Protein AF-A0A2D8ETI6-F1 (afdb_monomer_lite)

Sequence (111 aa):
MTNTKDWVLPNGGTFLASTAGIHGTWAKATDPVTAARNAAKAFGSSYPQFVQVWYCPTDRTSITGMGCLSWHSEDADRVIPIGFFKLTRSSITPSNDERLTHESFQKDWCN

Secondary structure (DSSP, 8-state):
-----TTS-TTS-EEEEEE-STT--EEEESSHHHHHHHHHHHTT--SSEEEEEEEESSTT-EE-GGG-EE--GGGGGG-EEEEEEEE-SS-EEE---HHHH-----TTS--

pLDDT: mean 75.86, std 17.6, range [33.72, 92.25]

Structure (mmCIF, N/CA/C/O backbone):
data_AF-A0A2D8ETI6-F1
#
_entry.id   AF-A0A2D8ETI6-F1
#
loop_
_atom_site.group_PDB
_atom_site.id
_atom_site.type_symbol
_atom_site.label_atom_id
_atom_site.label_alt_id
_atom_site.label_comp_id
_atom_site.label_asym_id
_atom_site.label_entity_id
_atom_site.label_seq_id
_atom_site.pdbx_PDB_ins_code
_atom_site.Cartn_x
_atom_site.Cartn_y
_atom_site.Cartn_z
_atom_site.occupancy
_atom_site.B_iso_or_equiv
_atom_site.auth_seq_id
_atom_site.auth_comp_id
_atom_site.auth_asym_id
_atom_site.auth_atom_id
_atom_site.pdbx_PDB_model_num
ATOM 1 N N . MET A 1 1 ? 24.005 -17.090 -0.778 1.00 33.72 1 MET A N 1
ATOM 2 C CA . MET A 1 1 ? 22.816 -16.996 0.093 1.00 33.72 1 MET A CA 1
ATOM 3 C C . MET A 1 1 ? 21.961 -15.869 -0.447 1.00 33.72 1 MET A C 1
ATOM 5 O O . MET A 1 1 ? 22.413 -14.731 -0.453 1.00 33.72 1 MET A O 1
ATOM 9 N N . THR A 1 2 ? 20.812 -16.193 -1.029 1.00 41.25 2 THR A N 1
ATOM 10 C CA . THR A 1 2 ? 19.873 -15.212 -1.579 1.00 41.25 2 THR A CA 1
ATOM 11 C C . THR A 1 2 ? 19.271 -14.423 -0.427 1.00 41.25 2 THR A C 1
ATOM 13 O O . THR A 1 2 ? 18.587 -14.971 0.428 1.00 41.25 2 THR A O 1
ATOM 16 N N . ASN A 1 3 ? 19.584 -13.132 -0.396 1.00 43.38 3 ASN A N 1
ATOM 17 C CA . ASN A 1 3 ? 19.094 -12.159 0.571 1.00 43.38 3 ASN A CA 1
ATOM 18 C C . ASN A 1 3 ? 17.652 -11.771 0.189 1.00 43.38 3 ASN A C 1
ATOM 20 O O . ASN A 1 3 ? 17.370 -10.634 -0.189 1.00 43.38 3 ASN A O 1
ATOM 24 N N . THR A 1 4 ? 16.754 -12.755 0.138 1.00 48.03 4 THR A N 1
ATOM 25 C CA . THR A 1 4 ? 15.333 -12.525 -0.129 1.00 48.03 4 THR A CA 1
ATOM 26 C C . THR A 1 4 ? 14.736 -11.890 1.112 1.00 48.03 4 THR A C 1
ATOM 28 O O . THR A 1 4 ? 14.464 -12.574 2.089 1.00 48.03 4 THR A O 1
ATO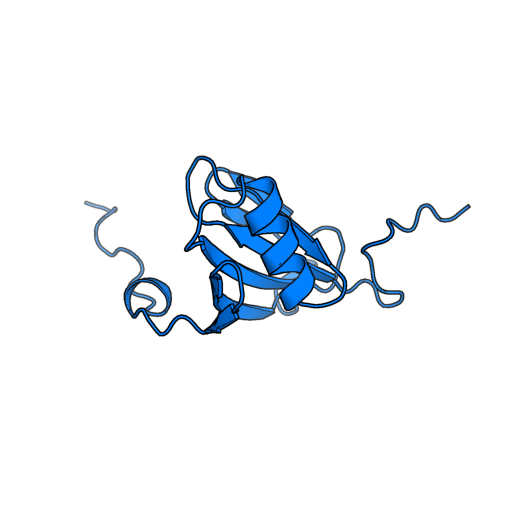M 31 N N . LYS A 1 5 ? 14.603 -10.561 1.078 1.00 56.19 5 LYS A N 1
ATOM 32 C CA . LYS A 1 5 ? 13.865 -9.774 2.069 1.00 56.19 5 LYS A CA 1
ATOM 33 C C . LYS A 1 5 ? 12.524 -10.465 2.365 1.00 56.19 5 LYS A C 1
ATOM 35 O O . LYS A 1 5 ? 11.786 -10.749 1.423 1.00 56.19 5 LYS A O 1
ATOM 40 N N . ASP A 1 6 ? 12.196 -10.676 3.640 1.00 50.53 6 ASP A N 1
ATOM 41 C CA . ASP A 1 6 ? 11.058 -11.499 4.110 1.00 50.53 6 ASP A CA 1
ATOM 42 C C . ASP A 1 6 ? 9.670 -11.087 3.568 1.00 50.53 6 ASP A C 1
ATOM 44 O O . ASP A 1 6 ? 8.696 -11.825 3.691 1.00 50.53 6 ASP A O 1
ATOM 48 N N . TRP A 1 7 ? 9.552 -9.902 2.968 1.00 53.44 7 TRP A N 1
ATOM 49 C CA . TRP A 1 7 ? 8.309 -9.345 2.422 1.00 53.44 7 TRP A CA 1
ATOM 50 C C . TRP A 1 7 ? 8.162 -9.479 0.898 1.00 53.44 7 TRP A C 1
ATOM 52 O O . TRP A 1 7 ? 7.187 -8.972 0.333 1.00 53.44 7 TRP A O 1
ATOM 62 N N . VAL A 1 8 ? 9.128 -10.101 0.218 1.00 56.16 8 VAL A N 1
ATOM 63 C CA . VAL A 1 8 ? 9.082 -10.351 -1.229 1.00 56.16 8 VAL A CA 1
ATOM 64 C C . VAL A 1 8 ? 8.520 -11.752 -1.451 1.00 56.16 8 VAL A C 1
ATOM 66 O O . VAL A 1 8 ? 9.115 -12.736 -1.013 1.00 56.16 8 VAL A O 1
ATOM 69 N N . LEU A 1 9 ? 7.364 -11.858 -2.115 1.00 52.06 9 LEU A N 1
ATOM 70 C CA . LEU A 1 9 ? 6.816 -13.162 -2.488 1.00 52.06 9 LEU A CA 1
ATOM 71 C C . LEU A 1 9 ? 7.792 -13.895 -3.433 1.00 52.06 9 LEU A C 1
ATOM 73 O O . LEU A 1 9 ? 8.526 -13.243 -4.176 1.00 52.06 9 LEU A O 1
ATOM 77 N N . PRO A 1 10 ? 7.780 -15.240 -3.494 1.00 42.69 10 PRO A N 1
ATOM 78 C CA . PRO A 1 10 ? 8.644 -16.012 -4.397 1.00 42.69 10 PRO A CA 1
ATOM 79 C C . PRO A 1 10 ? 8.509 -15.655 -5.890 1.00 42.69 10 PRO A C 1
ATOM 81 O O . PRO A 1 10 ? 9.390 -15.971 -6.681 1.00 42.69 10 PRO A O 1
ATOM 84 N N . ASN A 1 11 ? 7.417 -14.989 -6.276 1.00 48.22 11 ASN A N 1
ATOM 85 C CA . ASN A 1 11 ? 7.168 -14.463 -7.621 1.00 48.22 11 ASN A CA 1
ATOM 86 C C . ASN A 1 11 ? 7.568 -12.978 -7.798 1.00 48.22 11 ASN A C 1
ATOM 88 O O . ASN A 1 11 ? 7.252 -12.392 -8.828 1.00 48.22 11 ASN A O 1
ATOM 92 N N . GLY A 1 12 ? 8.219 -12.361 -6.807 1.00 57.06 12 GLY A N 1
ATOM 93 C CA . GLY A 1 12 ? 8.653 -10.959 -6.814 1.00 57.06 12 GLY A CA 1
ATOM 94 C C . GLY A 1 12 ? 7.601 -9.942 -6.354 1.00 57.06 12 GLY A C 1
ATOM 95 O O . GLY A 1 12 ? 7.955 -8.795 -6.081 1.00 57.06 12 GLY A O 1
ATOM 96 N N . GLY A 1 13 ? 6.334 -10.351 -6.218 1.00 64.00 13 GLY A N 1
ATOM 97 C CA . GLY A 1 13 ? 5.224 -9.462 -5.875 1.00 64.00 13 GLY A CA 1
ATOM 98 C C . GLY A 1 13 ? 5.167 -9.069 -4.395 1.00 64.00 13 GLY A C 1
ATOM 99 O O . GLY A 1 13 ? 5.554 -9.827 -3.505 1.00 64.00 13 GLY A O 1
ATOM 100 N N . THR A 1 14 ? 4.656 -7.876 -4.110 1.00 86.38 14 THR A N 1
ATOM 101 C CA . THR A 1 14 ? 4.397 -7.375 -2.756 1.00 86.38 14 THR A CA 1
ATOM 102 C C . THR A 1 14 ? 3.270 -6.343 -2.793 1.00 86.38 14 THR A C 1
ATOM 104 O O . THR A 1 14 ? 3.062 -5.667 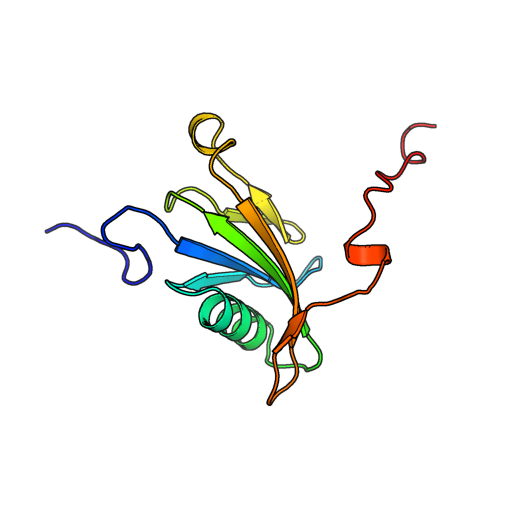-3.800 1.00 86.38 14 THR A O 1
ATOM 107 N N . PHE A 1 15 ? 2.529 -6.205 -1.701 1.00 89.81 15 PHE A N 1
ATOM 108 C CA . PHE A 1 15 ? 1.608 -5.092 -1.507 1.00 89.81 15 PHE A CA 1
ATOM 109 C C . PHE A 1 15 ? 2.342 -3.970 -0.795 1.00 89.81 15 PHE A C 1
ATOM 111 O O . PHE A 1 15 ? 2.955 -4.183 0.251 1.00 89.81 15 PHE A O 1
ATOM 118 N N . LEU A 1 16 ? 2.260 -2.771 -1.355 1.00 91.31 16 LEU A N 1
ATOM 119 C CA . LEU A 1 16 ? 2.816 -1.555 -0.785 1.00 91.31 16 LEU A CA 1
ATOM 120 C C . LEU A 1 16 ? 1.663 -0.701 -0.268 1.00 91.31 16 LEU A C 1
ATOM 122 O O . LEU A 1 16 ? 0.699 -0.467 -0.993 1.00 91.31 16 LEU A O 1
ATOM 126 N N . ALA A 1 17 ? 1.758 -0.236 0.973 1.00 91.69 17 ALA A N 1
ATOM 127 C CA . ALA A 1 17 ? 0.782 0.668 1.564 1.00 91.69 17 ALA A CA 1
ATOM 128 C C . ALA A 1 17 ? 1.459 1.933 2.086 1.00 91.69 17 ALA A C 1
ATOM 130 O O . ALA A 1 17 ? 2.551 1.852 2.649 1.00 91.69 17 ALA A O 1
ATOM 131 N N . SER A 1 18 ? 0.795 3.080 1.952 1.00 91.44 18 SER A N 1
ATOM 132 C CA . SER A 1 18 ? 1.265 4.365 2.480 1.00 91.44 18 SER A CA 1
ATOM 133 C C . SER A 1 18 ? 0.153 5.092 3.227 1.00 91.44 18 SER A C 1
ATOM 135 O O . SER A 1 18 ? -0.972 5.170 2.734 1.00 91.44 18 SER A O 1
ATOM 137 N N . THR A 1 19 ? 0.459 5.625 4.412 1.00 87.62 19 THR A N 1
ATOM 138 C CA . THR A 1 19 ? -0.393 6.620 5.081 1.00 87.62 19 THR A CA 1
ATOM 139 C C . THR A 1 19 ? -0.155 7.975 4.414 1.00 87.62 19 THR A C 1
ATOM 141 O O . THR A 1 19 ? 1.000 8.381 4.282 1.00 87.62 19 THR A O 1
ATOM 144 N N . ALA A 1 20 ? -1.211 8.676 4.008 1.00 70.62 20 ALA A N 1
ATOM 145 C CA . ALA A 1 20 ? -1.083 9.952 3.302 1.00 70.62 20 ALA A CA 1
ATOM 146 C C . ALA A 1 20 ? -0.412 11.055 4.155 1.00 70.62 20 ALA A C 1
ATOM 148 O O . ALA A 1 20 ? -0.601 11.109 5.371 1.00 70.62 20 ALA A O 1
ATOM 149 N N . GLY A 1 21 ? 0.312 11.978 3.505 1.00 64.06 21 GLY A N 1
ATOM 150 C CA . GLY A 1 21 ? 0.798 13.230 4.104 1.00 64.06 21 GLY A CA 1
ATOM 151 C C . GLY A 1 21 ? 2.322 13.412 4.120 1.00 64.06 21 GLY A C 1
ATOM 152 O O . GLY A 1 21 ? 3.089 12.477 3.907 1.00 64.06 21 GLY A O 1
ATOM 153 N N . ILE A 1 22 ? 2.767 14.642 4.415 1.00 60.81 22 ILE A N 1
ATOM 154 C CA . ILE A 1 22 ? 4.192 15.048 4.468 1.00 60.81 22 ILE A CA 1
ATOM 155 C C . ILE A 1 22 ? 5.011 14.201 5.457 1.00 60.81 22 ILE A C 1
ATOM 157 O O . ILE A 1 22 ? 6.185 13.937 5.216 1.00 60.81 22 ILE A O 1
ATOM 161 N N . HIS A 1 23 ? 4.383 13.746 6.543 1.00 67.50 23 HIS A N 1
ATOM 162 C CA . HIS A 1 23 ? 5.002 12.904 7.572 1.00 67.50 23 HIS A CA 1
ATOM 163 C C . HIS A 1 23 ? 4.503 11.453 7.538 1.00 67.50 23 HIS A C 1
ATOM 165 O O . HIS A 1 23 ? 4.626 10.736 8.529 1.00 67.50 23 HIS A O 1
ATOM 171 N N . GLY A 1 24 ? 3.898 11.034 6.424 1.00 73.31 24 GLY A N 1
ATOM 172 C CA . GLY A 1 24 ? 3.378 9.685 6.256 1.00 73.31 24 GLY A CA 1
ATOM 173 C C . GLY A 1 24 ? 4.464 8.611 6.346 1.00 73.31 24 GLY A C 1
ATOM 174 O O . GLY A 1 24 ? 5.639 8.843 6.067 1.00 73.31 24 GLY A O 1
ATOM 175 N N . THR A 1 25 ? 4.057 7.405 6.717 1.00 87.44 25 THR A N 1
ATOM 176 C CA . THR A 1 25 ? 4.872 6.194 6.662 1.00 87.44 25 THR A CA 1
ATOM 177 C C . THR A 1 25 ? 4.353 5.250 5.581 1.00 87.44 25 THR A C 1
ATOM 179 O O . THR A 1 25 ? 3.322 5.470 4.936 1.00 87.44 25 THR A O 1
ATOM 182 N N . TRP A 1 26 ? 5.092 4.171 5.362 1.00 90.81 26 TRP A N 1
ATOM 183 C CA . TRP A 1 26 ? 4.722 3.131 4.421 1.00 90.81 26 TRP A CA 1
ATOM 184 C C . TRP A 1 26 ? 5.223 1.775 4.898 1.00 90.81 26 TRP A C 1
ATOM 186 O O . TRP A 1 26 ? 6.104 1.685 5.756 1.00 90.81 26 TRP A O 1
ATOM 196 N N . ALA A 1 27 ? 4.644 0.713 4.354 1.00 90.38 27 ALA A N 1
ATOM 197 C CA . ALA A 1 27 ? 5.068 -0.650 4.625 1.00 90.38 27 ALA A CA 1
ATOM 198 C C . ALA A 1 27 ? 4.784 -1.561 3.431 1.00 90.38 27 ALA A C 1
ATOM 200 O O . ALA A 1 27 ? 3.890 -1.294 2.626 1.00 90.38 27 ALA A O 1
ATOM 201 N N . LYS A 1 28 ? 5.543 -2.655 3.353 1.00 88.81 28 LYS A N 1
ATOM 202 C CA . LYS A 1 28 ? 5.343 -3.743 2.394 1.00 88.81 28 LYS A CA 1
ATOM 203 C C . LYS A 1 28 ? 4.890 -5.008 3.113 1.00 88.81 28 LYS A C 1
ATOM 205 O O . LYS A 1 28 ? 5.315 -5.246 4.245 1.00 88.81 28 LYS A O 1
ATOM 210 N N . ALA A 1 29 ? 4.049 -5.806 2.468 1.00 88.50 29 ALA A N 1
ATOM 211 C CA . ALA A 1 29 ? 3.664 -7.130 2.950 1.00 88.50 29 ALA A CA 1
ATOM 212 C C . ALA A 1 29 ? 3.192 -8.033 1.802 1.00 88.50 29 ALA A C 1
ATOM 214 O O . ALA A 1 29 ? 3.002 -7.589 0.674 1.00 88.50 29 ALA A O 1
ATOM 215 N N . THR A 1 30 ? 2.978 -9.311 2.096 1.00 86.62 30 THR A N 1
ATOM 216 C CA . THR A 1 30 ? 2.470 -10.305 1.140 1.00 86.62 30 THR A CA 1
ATOM 217 C C . THR A 1 30 ? 0.963 -10.201 0.894 1.00 86.62 30 THR A C 1
ATOM 219 O O . THR A 1 30 ? 0.470 -10.743 -0.092 1.00 86.62 30 THR A O 1
ATOM 222 N N . ASP A 1 31 ? 0.241 -9.472 1.746 1.00 87.75 31 ASP A N 1
ATOM 223 C CA . ASP A 1 31 ? -1.186 -9.189 1.622 1.00 87.75 31 ASP A CA 1
ATOM 224 C C . ASP A 1 31 ? -1.483 -7.697 1.905 1.00 87.75 31 ASP A C 1
ATOM 226 O O . ASP A 1 31 ? -0.751 -7.035 2.656 1.00 87.75 31 ASP A O 1
ATOM 230 N N . PRO A 1 32 ? -2.554 -7.135 1.318 1.00 87.75 32 PRO A N 1
ATOM 231 C CA . PRO A 1 32 ? -2.850 -5.707 1.417 1.00 87.75 32 PRO A CA 1
ATOM 232 C C . PRO A 1 32 ? -3.235 -5.263 2.835 1.00 87.75 32 PRO A C 1
ATOM 234 O O . PRO A 1 32 ? -2.985 -4.115 3.208 1.00 87.75 32 PRO A O 1
ATOM 237 N N . VAL A 1 33 ? -3.825 -6.151 3.645 1.00 89.69 33 VAL A N 1
ATOM 238 C CA . VAL A 1 33 ? -4.289 -5.816 4.998 1.00 89.69 33 VAL A CA 1
ATOM 239 C C . VAL A 1 33 ? -3.094 -5.651 5.928 1.00 89.69 33 VAL A C 1
ATOM 241 O O . VAL A 1 33 ? -3.007 -4.652 6.646 1.00 89.69 33 VAL A O 1
ATOM 244 N N . THR A 1 34 ? -2.144 -6.581 5.888 1.00 91.31 34 THR A N 1
ATOM 245 C CA . THR A 1 34 ? -0.910 -6.504 6.672 1.00 91.31 34 THR A CA 1
ATOM 246 C C . THR A 1 34 ? -0.077 -5.291 6.271 1.00 91.31 34 THR A C 1
ATOM 248 O O . THR A 1 34 ? 0.397 -4.571 7.153 1.00 91.31 34 THR A O 1
ATOM 251 N N . ALA A 1 35 ? 0.044 -4.990 4.971 1.00 91.81 35 ALA A N 1
ATOM 252 C CA . ALA A 1 35 ? 0.750 -3.793 4.503 1.00 91.81 35 ALA A CA 1
ATOM 253 C C . ALA A 1 35 ? 0.124 -2.516 5.094 1.00 91.81 35 ALA A C 1
ATOM 255 O O . ALA A 1 35 ? 0.811 -1.707 5.722 1.00 91.81 35 ALA A O 1
ATOM 256 N N . ALA A 1 36 ? -1.200 -2.378 4.978 1.00 91.38 36 ALA A N 1
ATOM 257 C CA . ALA A 1 36 ? -1.960 -1.256 5.521 1.00 91.38 36 ALA A CA 1
ATOM 258 C C . ALA A 1 36 ? -1.797 -1.101 7.045 1.00 91.38 36 ALA A C 1
ATOM 260 O O . ALA A 1 36 ? -1.562 0.001 7.551 1.00 91.38 36 ALA A O 1
ATOM 261 N N . ARG A 1 37 ? -1.890 -2.209 7.789 1.00 91.25 37 ARG A N 1
ATOM 262 C CA . ARG A 1 37 ? -1.742 -2.231 9.253 1.00 91.25 37 ARG A CA 1
ATOM 263 C C . ARG A 1 37 ? -0.338 -1.842 9.694 1.00 91.25 37 ARG A C 1
ATOM 265 O O . ARG A 1 37 ? -0.199 -1.070 10.642 1.00 91.25 37 ARG A O 1
ATOM 272 N N . ASN A 1 38 ? 0.684 -2.340 9.005 1.00 92.25 38 ASN A N 1
ATOM 273 C CA . 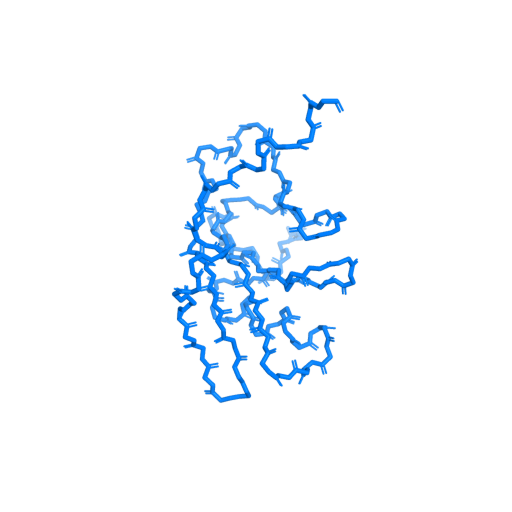ASN A 1 38 ? 2.074 -2.022 9.312 1.00 92.25 38 ASN A CA 1
ATOM 274 C C . ASN A 1 38 ? 2.385 -0.546 9.048 1.00 92.25 38 ASN A C 1
ATOM 276 O O . ASN A 1 38 ? 3.012 0.088 9.896 1.00 92.25 38 ASN A O 1
ATOM 280 N N . ALA A 1 39 ? 1.881 0.024 7.947 1.00 90.88 39 ALA A N 1
ATOM 281 C CA . ALA A 1 39 ? 2.019 1.452 7.667 1.00 90.88 39 ALA A CA 1
ATOM 282 C C . ALA A 1 39 ? 1.355 2.296 8.775 1.00 90.88 39 ALA A C 1
ATOM 284 O O . ALA A 1 39 ? 2.016 3.111 9.418 1.00 90.88 39 ALA A O 1
ATOM 285 N N . ALA A 1 40 ? 0.089 2.016 9.106 1.00 90.19 40 ALA A N 1
ATOM 286 C CA . ALA A 1 40 ? -0.627 2.719 10.177 1.00 90.19 40 ALA A CA 1
ATOM 287 C C . ALA A 1 40 ? 0.059 2.586 11.553 1.00 90.19 40 ALA A C 1
ATOM 289 O O . ALA A 1 40 ? 0.093 3.542 12.334 1.00 90.19 40 ALA A O 1
ATOM 290 N N . LYS A 1 41 ? 0.632 1.413 11.855 1.00 89.69 41 LYS A N 1
ATOM 291 C CA . LYS A 1 41 ? 1.397 1.186 13.087 1.00 89.69 41 LYS A CA 1
ATOM 292 C C . LYS A 1 41 ? 2.668 2.032 13.115 1.00 89.69 41 LYS A C 1
ATOM 294 O O . LYS A 1 41 ? 2.923 2.677 14.130 1.00 89.69 41 LYS A O 1
ATOM 299 N N . ALA A 1 42 ? 3.420 2.059 12.015 1.00 86.94 42 ALA A N 1
ATOM 300 C CA . ALA A 1 42 ? 4.640 2.853 11.883 1.00 86.94 42 ALA A CA 1
ATOM 301 C C . ALA A 1 42 ? 4.374 4.362 12.002 1.00 86.94 42 ALA A C 1
ATOM 303 O O . ALA A 1 42 ? 5.201 5.079 12.552 1.00 86.94 42 ALA A O 1
ATOM 304 N N . PHE A 1 43 ? 3.204 4.835 11.558 1.00 85.12 43 PHE A N 1
ATOM 305 C CA . PHE A 1 43 ? 2.787 6.235 11.710 1.00 85.12 43 PHE A CA 1
ATOM 306 C C . PHE A 1 43 ? 2.438 6.618 13.164 1.00 85.12 43 PHE A C 1
ATOM 308 O O . PHE A 1 43 ? 2.253 7.789 13.476 1.00 85.12 43 PHE A O 1
ATOM 315 N N . GLY A 1 44 ? 2.341 5.647 14.078 1.00 82.44 44 GLY A N 1
ATOM 316 C CA . GLY A 1 44 ? 2.051 5.889 15.496 1.00 82.44 44 GLY A CA 1
ATOM 317 C C . GLY A 1 44 ? 0.671 5.419 15.955 1.00 82.44 44 GLY A C 1
ATOM 318 O O . GLY A 1 44 ? 0.254 5.750 17.060 1.00 82.44 44 GLY A O 1
ATOM 319 N N . SER A 1 45 ? -0.049 4.623 15.152 1.00 76.19 45 SER A N 1
ATOM 320 C CA . SER A 1 45 ? -1.341 4.025 15.546 1.00 76.19 45 SER A CA 1
ATOM 321 C C . SER A 1 45 ? -2.417 5.042 15.976 1.00 76.19 45 SER A C 1
ATOM 323 O O . SER A 1 45 ? -3.312 4.717 16.763 1.00 76.19 45 SER A O 1
ATOM 325 N N . SER A 1 46 ? -2.344 6.274 15.465 1.00 76.31 46 SER A N 1
ATOM 326 C CA . SER A 1 46 ? -3.370 7.300 15.668 1.00 76.31 46 SER A CA 1
ATOM 327 C C . SER A 1 46 ? -4.535 7.028 14.723 1.00 76.31 46 SER A C 1
ATOM 329 O O . SER A 1 46 ? -4.389 7.192 13.525 1.00 76.31 46 SER A O 1
ATOM 331 N N . TYR A 1 47 ? -5.675 6.552 15.214 1.00 80.94 47 TYR A N 1
ATOM 332 C CA . TYR A 1 47 ? -6.803 6.169 14.358 1.00 80.94 47 TYR A CA 1
ATOM 333 C C . TYR A 1 47 ? -7.910 7.240 14.355 1.00 80.94 47 TYR A C 1
ATOM 335 O O . TYR A 1 47 ? -8.130 7.861 15.394 1.00 80.94 47 TYR A O 1
ATOM 343 N N . PRO A 1 48 ? -8.672 7.400 13.254 1.00 83.88 48 PRO A N 1
ATOM 344 C CA . PRO A 1 48 ? -8.584 6.635 12.009 1.00 83.88 48 PRO A CA 1
ATOM 345 C C . PRO A 1 48 ? -7.373 7.022 11.146 1.00 83.88 48 PRO A C 1
ATOM 347 O O . PRO A 1 48 ? -6.967 8.177 11.125 1.00 83.88 48 PRO A O 1
ATOM 350 N N . GLN A 1 49 ? -6.824 6.046 10.420 1.00 86.56 49 GLN A N 1
ATOM 351 C CA . GLN A 1 49 ? -5.784 6.259 9.408 1.00 86.56 49 GLN A CA 1
ATOM 352 C C . GLN A 1 49 ? -6.354 6.022 8.020 1.00 86.56 49 GLN A C 1
ATOM 354 O O . GLN A 1 49 ? -7.120 5.081 7.825 1.00 86.56 49 GLN A O 1
ATOM 359 N N . PHE A 1 50 ? -5.947 6.839 7.057 1.00 86.81 50 PHE A N 1
ATOM 360 C CA . PHE A 1 50 ? -6.246 6.614 5.649 1.00 86.81 50 PHE A CA 1
ATOM 361 C C . PHE A 1 50 ? -4.981 6.125 4.963 1.00 86.81 50 PHE A C 1
ATOM 363 O O . PHE A 1 50 ? -3.934 6.768 5.056 1.00 86.81 50 PHE A O 1
ATOM 370 N N . VAL A 1 51 ? -5.078 4.973 4.307 1.00 88.94 51 VAL A N 1
ATOM 371 C CA . VAL A 1 51 ? -3.954 4.362 3.599 1.00 88.94 51 VAL A CA 1
ATOM 372 C C . VAL A 1 51 ? -4.322 4.081 2.159 1.00 88.94 51 VAL A C 1
ATOM 374 O O . VAL A 1 51 ? -5.422 3.609 1.871 1.00 88.94 51 VAL A O 1
ATOM 377 N N . GLN A 1 52 ? -3.383 4.341 1.265 1.00 89.94 52 GLN A N 1
ATOM 378 C CA . GLN A 1 52 ? -3.454 3.907 -0.120 1.00 89.94 52 GLN A CA 1
ATOM 379 C C . GLN A 1 52 ? -2.656 2.616 -0.271 1.00 89.94 52 GLN A C 1
ATOM 381 O O . GLN A 1 52 ? -1.595 2.480 0.343 1.00 89.94 52 GLN A O 1
ATOM 386 N N . VAL A 1 53 ? -3.179 1.665 -1.044 1.00 90.50 53 VAL A N 1
ATOM 387 C CA . VAL A 1 53 ? -2.554 0.356 -1.259 1.00 90.50 53 VAL A CA 1
ATOM 388 C C . VAL A 1 53 ? -2.401 0.082 -2.750 1.00 90.50 53 VAL A C 1
ATOM 390 O O . VAL A 1 53 ? -3.333 0.288 -3.531 1.00 90.50 53 VAL A O 1
ATOM 393 N N . TRP A 1 54 ? -1.239 -0.447 -3.120 1.00 91.62 54 TRP A N 1
ATOM 394 C CA . TRP A 1 54 ? -0.909 -0.899 -4.466 1.00 91.62 54 TRP A CA 1
ATOM 395 C C . TRP A 1 54 ? -0.391 -2.331 -4.424 1.00 91.62 54 TRP A C 1
ATOM 397 O O . TRP A 1 54 ? 0.301 -2.729 -3.485 1.00 91.62 54 TRP A O 1
ATOM 407 N N . TYR A 1 55 ? -0.693 -3.093 -5.467 1.00 90.06 55 TYR A N 1
ATOM 408 C CA . TYR A 1 55 ? 0.064 -4.288 -5.798 1.00 90.06 55 TYR A CA 1
ATOM 409 C C . TYR A 1 55 ? 1.279 -3.880 -6.632 1.00 90.06 55 TYR A C 1
ATOM 411 O O . TYR A 1 55 ? 1.148 -3.157 -7.623 1.00 90.06 55 TYR A O 1
ATOM 419 N N . CYS A 1 56 ? 2.457 -4.336 -6.221 1.00 88.38 56 CYS A N 1
ATOM 420 C CA . CYS A 1 56 ? 3.726 -4.041 -6.866 1.00 88.38 56 CYS A CA 1
ATOM 421 C C . CYS A 1 56 ? 4.426 -5.363 -7.216 1.00 88.38 56 CYS A C 1
ATOM 423 O O . CYS A 1 56 ? 4.684 -6.168 -6.324 1.00 88.38 56 CYS A O 1
ATOM 425 N N . PRO A 1 57 ? 4.757 -5.613 -8.490 1.00 77.00 57 PRO A N 1
ATOM 426 C CA . PRO A 1 57 ? 5.308 -6.893 -8.951 1.00 77.00 57 PRO A CA 1
ATOM 427 C C . PRO A 1 57 ? 6.798 -7.075 -8.628 1.00 77.00 57 PRO A C 1
ATOM 429 O O . PRO A 1 57 ? 7.337 -8.153 -8.863 1.00 77.00 57 PRO A O 1
ATOM 432 N N . THR A 1 58 ? 7.475 -6.020 -8.165 1.00 77.69 58 THR A N 1
ATOM 433 C CA . THR A 1 58 ? 8.903 -6.026 -7.844 1.00 77.69 58 THR A CA 1
ATOM 434 C C . THR A 1 58 ? 9.163 -5.319 -6.517 1.00 77.69 58 THR A C 1
ATOM 436 O O . THR A 1 58 ? 8.375 -4.496 -6.041 1.00 77.69 58 THR A O 1
ATOM 439 N N . ASP A 1 59 ? 10.320 -5.593 -5.914 1.00 76.25 59 ASP A N 1
ATOM 440 C CA . ASP A 1 59 ? 10.747 -4.912 -4.692 1.00 76.25 59 ASP A CA 1
ATOM 441 C C . ASP A 1 59 ? 11.260 -3.482 -4.943 1.00 76.25 59 ASP A C 1
ATOM 443 O O . ASP A 1 59 ? 11.504 -2.752 -3.975 1.00 76.25 59 ASP A O 1
ATOM 447 N N . ARG A 1 60 ? 11.368 -3.078 -6.215 1.00 80.19 60 ARG A N 1
ATOM 448 C CA . ARG A 1 60 ? 11.907 -1.788 -6.655 1.00 80.19 60 ARG A CA 1
ATOM 449 C C . ARG A 1 60 ? 10.902 -0.642 -6.528 1.00 80.19 60 ARG A C 1
ATOM 451 O O . ARG A 1 60 ? 11.312 0.507 -6.395 1.00 80.19 60 ARG A O 1
ATOM 458 N N . THR A 1 61 ? 9.599 -0.930 -6.505 1.00 84.94 61 THR A N 1
ATOM 459 C CA . THR A 1 61 ? 8.575 0.091 -6.236 1.00 84.94 61 THR A CA 1
ATOM 460 C C . THR A 1 61 ? 8.697 0.599 -4.801 1.00 84.94 61 THR A C 1
ATOM 462 O O . THR A 1 61 ? 8.834 -0.193 -3.865 1.00 84.94 61 THR A O 1
ATOM 465 N N . SER A 1 62 ? 8.645 1.908 -4.592 1.00 86.44 62 SER A N 1
ATOM 466 C CA . SER A 1 62 ? 8.812 2.520 -3.270 1.00 86.44 62 SER A CA 1
ATOM 467 C C . SER A 1 62 ? 7.912 3.738 -3.093 1.00 86.44 62 SER A C 1
ATOM 469 O O . SER A 1 62 ? 7.286 4.204 -4.042 1.00 86.44 62 SER A O 1
ATOM 471 N N . ILE A 1 63 ? 7.834 4.237 -1.861 1.00 86.44 63 ILE A N 1
ATOM 472 C CA . ILE A 1 63 ? 7.181 5.504 -1.546 1.00 86.44 63 ILE A CA 1
ATOM 473 C C . ILE A 1 63 ? 8.268 6.557 -1.346 1.00 86.44 63 ILE A C 1
ATOM 475 O O . ILE A 1 63 ? 9.229 6.339 -0.608 1.00 86.44 63 ILE A O 1
ATOM 479 N N . THR A 1 64 ? 8.113 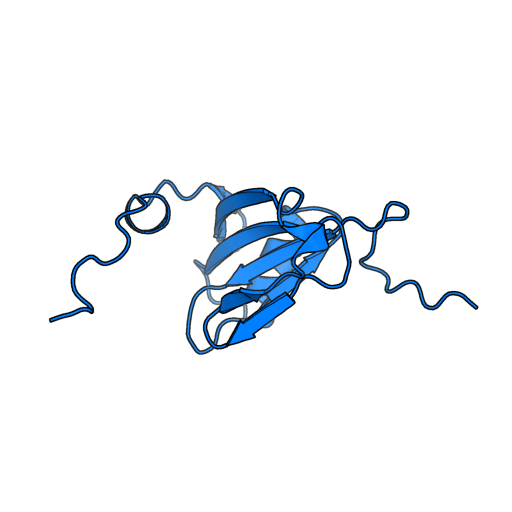7.687 -2.021 1.00 83.75 64 THR A N 1
ATOM 480 C CA . THR A 1 64 ? 8.994 8.854 -1.935 1.00 83.75 64 THR A CA 1
ATOM 481 C C . THR A 1 64 ? 8.369 9.928 -1.039 1.00 83.75 64 THR A C 1
ATOM 483 O O . THR A 1 64 ? 7.403 9.669 -0.315 1.00 83.75 64 THR A O 1
ATOM 486 N N . GLY A 1 65 ? 8.941 11.136 -1.033 1.00 74.12 65 GLY A N 1
ATOM 487 C CA . GLY A 1 65 ? 8.433 12.242 -0.222 1.00 74.12 65 GLY A CA 1
ATOM 488 C C . GLY A 1 65 ? 6.939 12.497 -0.448 1.00 74.12 65 GLY A C 1
ATOM 489 O O . GLY A 1 65 ? 6.430 12.336 -1.554 1.00 74.12 65 GLY A O 1
ATOM 490 N N . MET A 1 66 ? 6.243 12.895 0.621 1.00 73.19 66 MET A N 1
ATOM 491 C CA . MET A 1 66 ? 4.801 13.195 0.630 1.00 73.19 66 MET A CA 1
ATOM 492 C C . MET A 1 66 ? 3.864 12.014 0.314 1.00 73.19 66 MET A C 1
ATOM 494 O O . MET A 1 66 ? 2.681 12.231 0.066 1.00 73.19 66 MET A O 1
ATOM 498 N N . GLY A 1 67 ? 4.353 10.770 0.354 1.00 74.81 67 GLY A N 1
ATOM 499 C CA . GLY A 1 67 ? 3.522 9.588 0.091 1.00 74.81 67 GLY A CA 1
ATOM 500 C C . GLY A 1 67 ? 3.399 9.229 -1.395 1.00 74.81 67 GLY A C 1
ATOM 501 O O . GLY A 1 67 ? 2.570 8.397 -1.757 1.00 74.81 67 GLY A O 1
ATOM 502 N N . CYS A 1 68 ? 4.220 9.829 -2.261 1.00 80.94 68 CYS A N 1
ATOM 503 C CA . CYS A 1 68 ? 4.185 9.583 -3.700 1.00 80.94 68 CYS A CA 1
ATOM 504 C C . CYS A 1 68 ? 4.764 8.210 -4.054 1.00 80.94 68 CYS A C 1
ATOM 506 O O . CYS A 1 68 ? 5.896 7.888 -3.683 1.00 80.94 68 CYS A O 1
ATOM 508 N N . LEU A 1 69 ? 4.024 7.426 -4.835 1.00 86.94 69 LEU A N 1
ATOM 509 C CA . LEU A 1 69 ? 4.509 6.165 -5.382 1.00 86.94 69 LEU A CA 1
ATOM 510 C C . LEU A 1 69 ? 5.592 6.420 -6.441 1.00 86.94 69 LEU A C 1
ATOM 512 O O . LEU A 1 69 ? 5.426 7.267 -7.313 1.00 86.94 69 LEU A O 1
ATOM 516 N N . SER A 1 70 ? 6.687 5.669 -6.375 1.00 87.25 70 SER A N 1
ATOM 517 C CA . SER A 1 70 ? 7.756 5.664 -7.374 1.00 87.25 70 SER A CA 1
ATOM 518 C C . SER A 1 70 ? 7.983 4.248 -7.881 1.00 87.25 70 SER A C 1
ATOM 520 O O . SER A 1 70 ? 8.094 3.302 -7.094 1.00 87.25 70 SER A O 1
ATOM 522 N N . TRP A 1 71 ? 8.042 4.101 -9.201 1.00 87.25 71 TRP A N 1
ATOM 523 C CA . TRP A 1 71 ? 8.231 2.835 -9.896 1.00 87.25 71 TRP A CA 1
ATOM 524 C C . TRP A 1 71 ? 9.194 3.003 -11.071 1.00 87.25 71 TRP A C 1
ATOM 526 O O . TRP A 1 71 ? 9.387 4.100 -11.592 1.00 87.25 71 TRP A O 1
ATOM 536 N N . HIS A 1 72 ? 9.799 1.893 -11.490 1.00 86.69 72 HIS A N 1
ATOM 537 C CA . HIS A 1 72 ? 10.583 1.849 -12.719 1.00 86.69 72 HIS A CA 1
ATOM 538 C C . HIS A 1 72 ? 9.663 1.735 -13.934 1.00 86.69 72 HIS A C 1
ATOM 540 O O . HIS A 1 72 ? 8.612 1.098 -13.857 1.00 86.69 72 HIS A O 1
ATOM 546 N N . SER A 1 73 ? 10.086 2.294 -15.069 1.00 86.81 73 SER A N 1
ATOM 547 C CA . SER A 1 73 ? 9.345 2.250 -16.336 1.00 86.81 73 SER A CA 1
ATOM 548 C C . SER A 1 73 ? 8.934 0.835 -16.737 1.00 86.81 73 SER A C 1
ATOM 550 O O . SER A 1 73 ? 7.807 0.625 -17.170 1.00 86.81 73 SER A O 1
ATOM 552 N N . GLU A 1 74 ? 9.813 -0.146 -16.530 1.00 87.38 74 GLU A N 1
ATOM 553 C CA . GLU A 1 74 ? 9.550 -1.551 -16.875 1.00 87.38 74 GLU A CA 1
ATOM 554 C C . GLU A 1 74 ? 8.430 -2.198 -16.038 1.00 87.38 74 GLU A C 1
ATOM 556 O O . GLU A 1 74 ? 7.881 -3.226 -16.438 1.00 87.38 74 GLU A O 1
ATOM 561 N N . ASP A 1 75 ? 8.105 -1.623 -14.877 1.00 84.00 75 ASP A N 1
ATOM 562 C CA . ASP A 1 75 ? 7.102 -2.153 -13.950 1.00 84.00 75 ASP A CA 1
ATOM 563 C C . ASP A 1 75 ? 5.757 -1.406 -14.051 1.00 84.00 75 ASP A C 1
ATOM 565 O O . ASP A 1 75 ? 4.790 -1.823 -13.415 1.00 84.00 75 ASP A O 1
ATOM 569 N N . ALA A 1 76 ? 5.676 -0.328 -14.845 1.00 83.06 76 ALA A N 1
ATOM 570 C CA . ALA A 1 76 ? 4.545 0.607 -14.866 1.00 83.06 76 ALA A CA 1
ATOM 571 C C . ALA A 1 76 ? 3.189 -0.079 -15.112 1.00 83.06 76 ALA A C 1
ATOM 573 O O . ALA A 1 76 ? 2.280 0.069 -14.301 1.00 83.06 76 ALA A O 1
ATOM 574 N N . ASP A 1 77 ? 3.085 -0.914 -16.150 1.00 83.31 77 ASP A N 1
ATOM 575 C CA . ASP A 1 77 ? 1.834 -1.604 -16.524 1.00 83.31 77 ASP A CA 1
ATOM 576 C C . ASP A 1 77 ? 1.423 -2.716 -15.547 1.00 83.31 77 ASP A C 1
ATOM 578 O O . ASP A 1 77 ? 0.381 -3.356 -15.694 1.00 83.31 77 ASP A O 1
ATOM 582 N N . ARG A 1 78 ? 2.275 -3.005 -14.563 1.00 83.38 78 ARG A N 1
ATOM 583 C CA . ARG A 1 78 ? 2.102 -4.104 -13.610 1.00 83.38 78 ARG A CA 1
ATOM 584 C C . ARG A 1 78 ? 1.867 -3.608 -12.185 1.00 83.38 78 ARG A C 1
ATOM 586 O O . ARG A 1 78 ? 1.543 -4.418 -11.316 1.00 83.38 78 ARG A O 1
ATOM 593 N N . VAL A 1 79 ? 2.032 -2.309 -11.935 1.00 86.31 79 VAL A N 1
ATOM 594 C CA . VAL A 1 79 ? 1.636 -1.665 -10.681 1.00 86.31 79 VAL A CA 1
ATOM 595 C C . VAL A 1 79 ? 0.130 -1.436 -10.722 1.00 86.31 79 VAL A C 1
ATOM 597 O O . VAL A 1 79 ? -0.373 -0.721 -11.582 1.00 86.31 79 VAL A O 1
ATOM 600 N N . ILE A 1 80 ? -0.598 -2.036 -9.782 1.00 87.50 80 ILE A N 1
ATOM 601 C CA . ILE A 1 80 ? -2.064 -1.981 -9.766 1.00 87.50 80 ILE A CA 1
ATOM 602 C C . ILE A 1 80 ? -2.518 -1.233 -8.510 1.00 87.50 80 ILE A C 1
ATOM 604 O O . ILE A 1 80 ? -2.237 -1.701 -7.400 1.00 87.50 80 ILE A O 1
ATOM 608 N N . PRO A 1 81 ? -3.224 -0.093 -8.631 1.00 86.75 81 PRO A N 1
ATOM 609 C CA . PRO A 1 81 ? -3.866 0.527 -7.481 1.00 86.75 81 PRO A CA 1
ATOM 610 C C . PRO A 1 81 ? -4.975 -0.397 -6.966 1.00 86.75 81 PRO A C 1
ATOM 612 O O . PRO A 1 81 ? -5.894 -0.751 -7.698 1.00 86.75 81 PRO A O 1
ATOM 615 N N . ILE A 1 82 ? -4.884 -0.799 -5.699 1.00 88.56 82 ILE A N 1
ATOM 616 C CA . ILE A 1 82 ? -5.912 -1.625 -5.049 1.00 88.56 82 ILE A CA 1
ATOM 617 C C . ILE A 1 82 ? -7.014 -0.735 -4.478 1.00 88.56 82 ILE A C 1
ATOM 619 O O . ILE A 1 82 ? -8.191 -1.075 -4.553 1.00 88.56 82 ILE A O 1
ATOM 623 N N . GLY A 1 83 ? -6.631 0.411 -3.913 1.00 85.88 83 GLY A N 1
ATOM 624 C CA . GLY A 1 83 ? -7.571 1.430 -3.463 1.00 85.88 83 GLY A CA 1
ATOM 625 C C . GLY A 1 83 ? -7.125 2.167 -2.207 1.00 85.88 83 GLY A C 1
ATOM 626 O O . GLY A 1 83 ? -6.009 1.993 -1.708 1.00 85.88 83 GLY A O 1
ATOM 627 N N . PHE A 1 84 ? -8.039 2.988 -1.698 1.00 87.06 84 PHE A N 1
ATOM 628 C CA . PHE A 1 84 ? -7.897 3.718 -0.446 1.00 87.06 84 PHE A CA 1
ATOM 629 C C . PHE A 1 84 ? -8.721 3.052 0.647 1.00 87.06 84 PHE A C 1
ATOM 631 O O . PHE A 1 84 ? -9.870 2.668 0.431 1.00 87.06 84 PHE A O 1
ATOM 638 N N . PHE A 1 85 ? -8.157 2.956 1.844 1.00 88.12 85 PHE A N 1
ATOM 639 C CA . PHE A 1 85 ? -8.788 2.299 2.978 1.00 88.12 85 PHE A CA 1
ATOM 640 C C . PHE A 1 85 ? -8.756 3.197 4.204 1.00 88.12 85 PHE A C 1
ATOM 642 O O . PHE A 1 85 ? -7.736 3.808 4.526 1.00 88.12 85 PHE A O 1
ATOM 649 N N . LYS A 1 86 ? -9.872 3.221 4.929 1.00 89.69 86 LYS A N 1
ATOM 650 C CA . LYS A 1 86 ? -9.960 3.774 6.276 1.00 89.69 86 LYS A CA 1
ATOM 651 C C . LYS A 1 86 ? -9.703 2.653 7.277 1.00 89.69 86 LYS A C 1
ATOM 653 O O . LYS A 1 86 ? -10.444 1.672 7.341 1.00 89.69 86 LYS A O 1
ATOM 658 N N . LEU A 1 87 ? -8.659 2.811 8.075 1.00 90.81 87 LEU A N 1
ATOM 659 C CA . LEU A 1 87 ? -8.306 1.913 9.162 1.00 90.81 87 LEU A CA 1
ATOM 660 C C . LEU A 1 87 ? -8.756 2.521 10.483 1.00 90.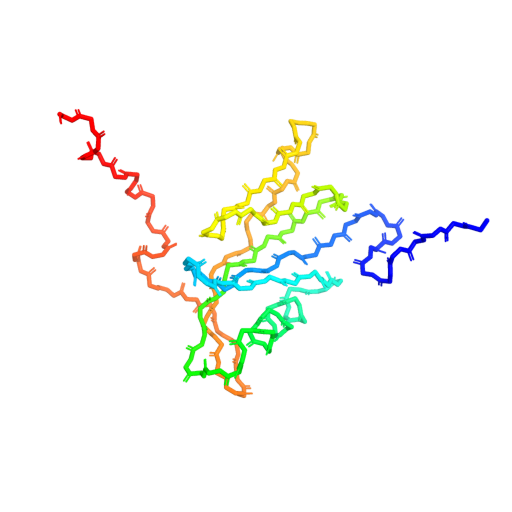81 87 LEU A C 1
ATOM 662 O O . LEU A 1 87 ? -8.471 3.678 10.789 1.00 90.81 87 LEU A O 1
ATOM 666 N N . THR A 1 88 ? -9.413 1.710 11.300 1.00 90.50 88 THR A N 1
ATOM 667 C CA . THR A 1 88 ? -9.615 1.957 12.733 1.00 90.50 88 THR A CA 1
ATOM 668 C C . THR A 1 88 ? -8.792 0.947 13.529 1.00 90.50 88 THR A C 1
ATOM 670 O O . THR A 1 88 ? -8.160 0.076 12.938 1.00 90.50 88 THR A O 1
ATOM 673 N N . ARG A 1 89 ? -8.817 0.986 14.866 1.00 87.88 89 ARG A N 1
ATOM 674 C CA . ARG A 1 89 ? -8.135 -0.039 15.681 1.00 87.88 89 ARG A CA 1
ATOM 675 C C . ARG A 1 89 ? -8.580 -1.470 15.356 1.00 87.88 89 ARG A C 1
ATOM 677 O O . ARG A 1 89 ? -7.758 -2.374 15.421 1.00 87.88 89 ARG A O 1
ATOM 684 N N . SER A 1 90 ? -9.848 -1.669 15.001 1.00 89.25 90 SER A N 1
ATOM 685 C CA . SER A 1 90 ? -10.464 -2.995 14.860 1.00 89.25 90 SER A CA 1
ATOM 686 C C . SER A 1 90 ? -10.921 -3.333 13.441 1.00 89.25 90 SER A C 1
ATOM 688 O O . SER A 1 90 ? -11.181 -4.495 13.155 1.00 89.25 90 SER A O 1
ATOM 690 N N . SER A 1 91 ? -11.006 -2.358 12.535 1.00 90.94 91 SER A N 1
ATOM 691 C CA . SER A 1 91 ? -11.541 -2.574 11.186 1.00 90.94 91 SER A CA 1
ATOM 692 C C . SER A 1 91 ? -10.695 -1.921 10.100 1.00 90.94 91 SER A C 1
ATOM 694 O O . SER A 1 91 ? -9.924 -0.993 10.363 1.00 90.94 91 SER A O 1
ATOM 696 N N . ILE A 1 92 ? -10.807 -2.463 8.891 1.00 90.44 92 ILE A N 1
ATOM 697 C CA . ILE A 1 92 ? -10.332 -1.868 7.645 1.00 90.44 92 ILE A CA 1
ATOM 698 C C . ILE A 1 92 ? -11.521 -1.853 6.691 1.00 90.44 92 ILE A C 1
ATOM 700 O O . ILE A 1 92 ? -12.178 -2.875 6.504 1.00 90.44 92 ILE A O 1
ATOM 704 N N . THR A 1 93 ? -11.836 -0.688 6.142 1.00 90.00 93 THR A N 1
ATOM 705 C CA . THR A 1 93 ? -12.955 -0.520 5.211 1.00 90.00 93 THR A CA 1
ATOM 706 C C . THR A 1 93 ? -12.477 0.263 3.998 1.00 90.00 93 THR A C 1
ATOM 708 O O . THR A 1 93 ? -11.731 1.230 4.190 1.00 90.00 93 THR A O 1
ATOM 711 N N . PRO A 1 94 ? -12.897 -0.093 2.773 1.00 86.38 94 PRO A N 1
ATOM 712 C CA . PRO A 1 94 ? -12.683 0.762 1.613 1.00 86.38 94 PRO A CA 1
ATOM 713 C C . PRO A 1 94 ? -13.174 2.183 1.904 1.00 86.38 94 PRO A C 1
ATOM 715 O O . PRO A 1 94 ? -14.211 2.376 2.545 1.00 86.38 94 PRO A O 1
ATOM 718 N N . SER A 1 95 ? -12.393 3.176 1.498 1.00 79.69 95 SER A N 1
ATOM 719 C CA . SER A 1 95 ? -12.793 4.573 1.577 1.00 79.69 95 SER A CA 1
ATOM 720 C C . SER A 1 95 ? -13.579 4.924 0.323 1.00 79.69 95 SER A C 1
ATOM 722 O O . SER A 1 95 ? -13.037 4.879 -0.775 1.00 79.69 95 SER A O 1
ATOM 724 N N . ASN A 1 96 ? -14.836 5.319 0.507 1.00 70.75 96 ASN A N 1
ATOM 725 C CA . ASN A 1 96 ? -15.673 5.883 -0.555 1.00 70.75 96 ASN A CA 1
ATOM 726 C C . ASN A 1 96 ? -15.595 7.419 -0.583 1.00 70.75 96 ASN A C 1
ATOM 728 O O . ASN A 1 96 ? -16.475 8.064 -1.139 1.00 70.75 96 ASN A O 1
ATOM 732 N N . ASP A 1 97 ? -14.599 8.010 0.087 1.00 68.06 97 ASP A N 1
ATOM 733 C CA . ASP A 1 97 ? -14.396 9.457 0.055 1.00 68.06 97 ASP A CA 1
ATOM 734 C C . ASP A 1 97 ? -14.012 9.868 -1.365 1.00 68.06 97 ASP A C 1
ATOM 736 O O . ASP A 1 97 ? -12.909 9.576 -1.830 1.00 68.06 97 ASP A O 1
ATOM 740 N N . GLU A 1 98 ? -14.942 10.534 -2.039 1.00 62.56 98 GLU A N 1
ATOM 741 C CA . GLU A 1 98 ? -14.797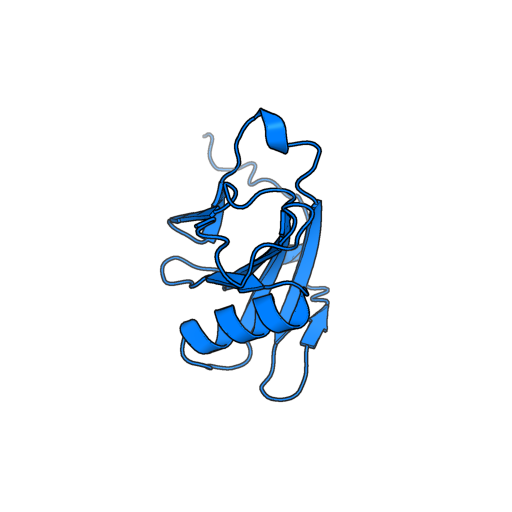 11.017 -3.409 1.00 62.56 98 GLU A CA 1
ATOM 742 C C . GLU A 1 98 ? -13.549 11.884 -3.593 1.00 62.56 98 GLU A C 1
ATOM 744 O O . GLU A 1 98 ? -12.927 11.836 -4.646 1.00 62.56 98 GLU A O 1
ATOM 749 N N . ARG A 1 99 ? -13.081 12.590 -2.556 1.00 62.94 99 ARG A N 1
ATOM 750 C CA . ARG A 1 99 ? -11.855 13.405 -2.632 1.00 62.94 99 ARG A CA 1
ATOM 751 C C . ARG A 1 99 ? -10.583 12.564 -2.751 1.00 62.94 99 ARG A C 1
ATOM 753 O O . ARG A 1 99 ? -9.540 13.092 -3.116 1.00 62.94 99 ARG A O 1
ATOM 760 N N . LEU A 1 100 ? -10.654 11.283 -2.389 1.00 60.59 100 LEU A N 1
ATOM 761 C CA . LEU A 1 100 ? -9.552 10.325 -2.487 1.00 60.59 100 LEU A CA 1
ATOM 762 C C . LEU A 1 100 ? -9.663 9.443 -3.739 1.00 60.59 100 LEU A C 1
ATOM 764 O O . LEU A 1 100 ? -8.699 8.768 -4.083 1.00 60.59 100 LEU A O 1
ATOM 768 N N . THR A 1 101 ? -10.823 9.416 -4.403 1.00 51.41 101 THR A N 1
ATOM 769 C CA . THR A 1 101 ? -11.108 8.508 -5.527 1.00 51.41 101 THR A CA 1
ATOM 770 C C . THR A 1 101 ? -11.453 9.217 -6.837 1.00 51.41 101 THR A C 1
ATOM 772 O O . THR A 1 101 ? -11.385 8.578 -7.885 1.00 51.41 101 THR A O 1
ATOM 775 N N . HIS A 1 102 ? -11.777 10.514 -6.824 1.00 42.53 102 HIS A N 1
ATOM 776 C CA . HIS A 1 102 ? -11.952 11.301 -8.042 1.00 42.53 102 HIS A CA 1
ATOM 777 C C . HIS A 1 102 ? -10.616 11.837 -8.561 1.00 42.53 102 HIS A C 1
ATOM 779 O O . HIS A 1 102 ? -9.961 12.671 -7.935 1.00 42.53 102 HIS A O 1
ATOM 785 N N . GLU A 1 103 ? -10.274 11.420 -9.780 1.00 44.47 103 GLU A N 1
ATOM 786 C CA . GLU A 1 103 ? -9.326 12.087 -10.672 1.00 44.47 103 GLU A CA 1
ATOM 787 C C . GLU A 1 103 ? -9.858 13.467 -11.103 1.00 44.47 103 GLU A C 1
ATOM 789 O O . GLU A 1 103 ? -10.139 13.721 -12.271 1.00 44.47 103 GLU A O 1
ATOM 794 N N . SER A 1 104 ? -9.999 14.414 -10.184 1.00 39.06 104 SER A N 1
ATOM 795 C CA . SER A 1 104 ? -9.811 15.811 -10.567 1.00 39.06 104 SER A CA 1
ATOM 796 C C . SER A 1 104 ? -8.343 16.120 -10.324 1.00 39.06 104 SER A C 1
ATOM 798 O O . SER A 1 104 ? -7.982 16.643 -9.270 1.00 39.06 104 SER A O 1
ATOM 800 N N . PHE A 1 105 ? -7.484 15.748 -11.282 1.00 40.06 105 PHE A N 1
ATOM 801 C CA . PHE A 1 105 ? -6.165 16.369 -11.410 1.00 40.06 105 PHE A CA 1
ATOM 802 C C . PHE A 1 105 ? -6.370 17.874 -11.225 1.00 40.06 105 PHE A C 1
ATOM 804 O O . PHE A 1 105 ? -7.181 18.461 -11.944 1.00 40.06 105 PHE A O 1
ATOM 811 N N . GLN A 1 106 ? -5.716 18.470 -10.222 1.00 40.31 106 GLN A N 1
ATOM 812 C CA . GLN A 1 106 ? -5.782 19.908 -9.979 1.00 40.31 106 GLN A CA 1
ATOM 813 C C . GLN A 1 106 ? -5.522 20.632 -11.299 1.00 40.31 106 GLN A C 1
ATOM 815 O O . GLN A 1 106 ? -4.403 20.642 -11.805 1.00 40.31 106 GLN A O 1
ATOM 820 N N . LYS A 1 107 ? -6.571 21.232 -11.862 1.00 38.94 107 LYS A N 1
ATOM 821 C CA . LYS A 1 107 ? -6.481 22.030 -13.085 1.00 38.94 107 LYS A CA 1
ATOM 822 C C . LYS A 1 107 ? -5.859 23.409 -12.824 1.00 38.94 107 LYS A C 1
ATOM 824 O O . LYS A 1 107 ? -5.613 24.146 -13.768 1.00 38.94 107 LYS A O 1
ATOM 829 N N . ASP A 1 108 ? -5.551 23.721 -11.563 1.00 44.66 108 ASP A N 1
ATOM 830 C CA . ASP A 1 108 ? -5.334 25.093 -11.099 1.00 44.66 108 ASP A CA 1
ATOM 831 C C . ASP A 1 108 ? -3.895 25.396 -10.644 1.00 44.66 108 ASP A C 1
ATOM 833 O O . ASP A 1 108 ? -3.676 26.367 -9.928 1.00 44.66 108 ASP A O 1
ATOM 837 N N . TRP A 1 109 ? -2.893 24.604 -11.044 1.00 39.91 109 TRP A N 1
ATOM 838 C CA . TRP A 1 109 ? -1.472 24.899 -10.754 1.00 39.91 109 TRP A CA 1
ATOM 839 C C . TRP A 1 109 ? -0.648 25.300 -11.990 1.00 39.91 109 TRP A C 1
ATOM 841 O O . TRP A 1 109 ? 0.576 25.207 -11.982 1.00 39.91 109 TRP A O 1
ATOM 851 N N . CYS A 1 110 ? -1.317 25.788 -13.040 1.00 36.59 110 CYS A N 1
ATOM 852 C CA . CYS A 1 110 ? -0.688 26.417 -14.205 1.00 36.59 110 CYS A CA 1
ATOM 853 C C . CYS A 1 110 ? -1.438 27.697 -14.615 1.00 36.59 110 CYS A C 1
ATOM 855 O O . CYS A 1 110 ? -1.969 27.767 -15.722 1.00 36.59 110 CYS A O 1
ATOM 857 N N . ASN A 1 111 ? -1.489 28.690 -13.723 1.00 37.09 111 ASN A N 1
ATOM 858 C CA . ASN A 1 111 ? -1.676 30.097 -14.093 1.00 37.09 111 ASN A CA 1
ATOM 859 C C . ASN A 1 111 ? -0.554 30.922 -13.469 1.00 37.09 111 ASN A C 1
ATOM 861 O O . ASN A 1 111 ? -0.394 30.825 -12.231 1.00 37.09 111 ASN A O 1
#

Radius of gyration: 14.66 Å; chains: 1; bounding box: 38×47×33 Å

Foldseek 3Di:
DPPPDPAQDPQQKWKKKWFAFQLIFIAIHNDFVVRPVVRCVVSPVPPFTKMWMKIFRHPQWDADGRRDIDDDPVRVVVIGGPAMWTDHPVDIDGDPPCVRVDPPPPPPPPD